Protein AF-A0A5D4KA61-F1 (afdb_monomer_lite)

Radius of gyration: 16.2 Å; chains: 1; bounding box: 38×19×52 Å

Structure (mmCIF, N/CA/C/O backbone):
data_AF-A0A5D4KA61-F1
#
_entry.id   AF-A0A5D4KA61-F1
#
loop_
_atom_site.group_PDB
_atom_site.id
_atom_site.type_symbol
_atom_site.label_atom_id
_atom_site.label_alt_id
_atom_site.label_comp_id
_atom_site.label_asym_id
_atom_site.label_entity_id
_atom_site.label_seq_id
_atom_site.pdbx_PDB_ins_code
_atom_site.Cartn_x
_atom_site.Cartn_y
_atom_site.Cartn_z
_atom_site.occupancy
_atom_site.B_iso_or_equiv
_atom_site.auth_seq_id
_atom_site.auth_comp_id
_atom_site.auth_asym_id
_atom_site.auth_atom_id
_atom_site.pdbx_PDB_model_num
ATOM 1 N N . MET A 1 1 ? -20.150 -9.032 11.701 1.00 75.44 1 MET A N 1
ATOM 2 C CA . MET A 1 1 ? -18.959 -9.235 12.564 1.00 75.44 1 MET A CA 1
ATOM 3 C C . MET A 1 1 ? -19.119 -8.463 13.862 1.00 75.44 1 MET A C 1
ATOM 5 O O . MET A 1 1 ? -19.749 -7.410 13.849 1.00 75.44 1 MET A O 1
ATOM 9 N N . LYS A 1 2 ? -18.567 -8.966 14.974 1.00 89.88 2 LYS A N 1
ATOM 10 C CA . LYS A 1 2 ? -18.547 -8.229 16.248 1.00 89.88 2 LYS A CA 1
ATOM 11 C C . LYS A 1 2 ? -17.727 -6.940 16.092 1.00 89.88 2 LYS A C 1
ATOM 13 O O . LYS A 1 2 ? -16.723 -6.936 15.383 1.00 89.88 2 LYS A O 1
ATOM 18 N N . ARG A 1 3 ? -18.153 -5.853 16.746 1.00 86.19 3 ARG A N 1
ATOM 19 C CA . ARG A 1 3 ? -17.498 -4.531 16.641 1.00 86.19 3 ARG A CA 1
ATOM 20 C C . ARG A 1 3 ? -16.025 -4.574 17.051 1.00 86.19 3 ARG A C 1
ATOM 22 O O . ARG A 1 3 ? -15.194 -3.970 16.385 1.00 86.19 3 ARG A O 1
ATOM 29 N N . GLU A 1 4 ? -15.712 -5.338 18.090 1.00 91.38 4 GLU A N 1
ATOM 30 C CA . GLU A 1 4 ? -14.343 -5.549 18.574 1.00 91.38 4 GLU A CA 1
ATOM 31 C C . GLU A 1 4 ? -13.445 -6.188 17.508 1.00 91.38 4 GLU A C 1
ATOM 33 O O . GLU A 1 4 ? -12.320 -5.746 17.307 1.00 91.38 4 GLU A O 1
ATOM 38 N N . ALA A 1 5 ? -13.968 -7.150 16.741 1.00 93.25 5 ALA A N 1
ATOM 39 C CA . ALA A 1 5 ? -13.213 -7.782 15.662 1.00 93.25 5 ALA A CA 1
ATOM 40 C C . ALA A 1 5 ? -12.861 -6.786 14.543 1.00 93.25 5 ALA A C 1
ATOM 42 O O . ALA A 1 5 ? -11.744 -6.798 14.039 1.00 93.25 5 ALA A O 1
ATOM 43 N N . LEU A 1 6 ? -13.784 -5.886 14.179 1.00 93.00 6 LEU A N 1
ATOM 44 C CA . LEU A 1 6 ? -13.519 -4.845 13.174 1.00 93.00 6 LEU A CA 1
ATOM 45 C C . LEU A 1 6 ? -12.472 -3.830 13.647 1.00 93.00 6 LEU A C 1
ATOM 47 O O . LEU A 1 6 ? -11.687 -3.339 12.834 1.00 93.00 6 LEU A O 1
ATOM 51 N N . LYS A 1 7 ? -12.445 -3.525 14.949 1.00 94.62 7 LYS A N 1
ATOM 52 C CA . LYS A 1 7 ? -11.409 -2.674 15.540 1.00 94.62 7 LYS A CA 1
ATOM 53 C C . LYS A 1 7 ? -10.031 -3.329 15.429 1.00 94.62 7 LYS A C 1
ATOM 55 O O . LYS A 1 7 ? -9.128 -2.716 14.871 1.00 94.62 7 LYS A O 1
ATOM 60 N N . ILE A 1 8 ? -9.910 -4.587 15.856 1.00 95.00 8 ILE A N 1
ATOM 61 C CA . ILE A 1 8 ? -8.657 -5.357 15.768 1.00 95.00 8 ILE A CA 1
ATOM 62 C C . ILE A 1 8 ? -8.175 -5.447 14.314 1.00 95.00 8 ILE A C 1
ATOM 64 O O . ILE A 1 8 ? -7.009 -5.198 14.029 1.00 95.00 8 ILE A O 1
ATOM 68 N N . ILE A 1 9 ? -9.078 -5.726 13.370 1.00 95.44 9 ILE A N 1
ATOM 69 C CA . ILE A 1 9 ? -8.746 -5.759 11.937 1.00 95.44 9 ILE A CA 1
ATOM 70 C C . ILE A 1 9 ? -8.221 -4.409 11.447 1.00 95.44 9 ILE A C 1
ATOM 72 O O . ILE A 1 9 ? -7.257 -4.371 10.685 1.00 95.44 9 ILE A O 1
ATOM 76 N N . THR A 1 10 ? -8.830 -3.305 11.887 1.00 95.38 10 THR A N 1
ATOM 77 C CA . THR A 1 10 ? -8.373 -1.959 11.513 1.00 95.38 10 THR A CA 1
ATOM 78 C C . THR A 1 10 ? -6.967 -1.688 12.039 1.00 95.38 10 THR A C 1
ATOM 80 O O . THR A 1 10 ? -6.137 -1.165 11.301 1.00 95.38 10 THR A O 1
ATOM 83 N N . GLU A 1 11 ? -6.679 -2.072 13.284 1.00 96.44 11 GLU A N 1
ATOM 84 C CA . GLU A 1 11 ? -5.347 -1.926 13.876 1.00 96.44 11 GLU A CA 1
ATOM 85 C C . GLU A 1 11 ? -4.306 -2.777 13.143 1.00 96.44 11 GLU A C 1
ATOM 87 O O . GLU A 1 11 ? -3.279 -2.248 12.725 1.00 96.44 11 GLU A O 1
ATOM 92 N N . ILE A 1 12 ? -4.594 -4.059 12.893 1.00 96.69 12 ILE A N 1
ATOM 93 C CA . ILE A 1 12 ? -3.700 -4.950 12.137 1.00 96.69 12 ILE A CA 1
ATOM 94 C C . ILE A 1 12 ? -3.424 -4.374 10.745 1.00 96.69 12 ILE A C 1
ATOM 96 O O . ILE A 1 12 ? -2.269 -4.263 10.340 1.00 96.69 12 ILE A O 1
ATOM 100 N N . SER A 1 13 ? -4.466 -3.962 10.021 1.00 96.69 13 SER A N 1
ATOM 101 C CA . SER A 1 13 ? -4.319 -3.401 8.677 1.00 96.69 13 SER A CA 1
ATOM 102 C C . SER A 1 13 ? -3.480 -2.118 8.669 1.00 96.69 13 SER A C 1
ATOM 104 O O . SER A 1 13 ? -2.650 -1.927 7.778 1.00 96.69 13 SER A O 1
ATOM 106 N N . PHE A 1 14 ? -3.649 -1.266 9.683 1.00 96.94 14 PHE A N 1
ATOM 107 C CA . PHE A 1 14 ? -2.857 -0.053 9.863 1.00 96.94 14 PHE A CA 1
ATOM 108 C C . PHE A 1 14 ? -1.375 -0.359 10.131 1.00 96.94 14 PHE A C 1
ATOM 110 O O . PHE A 1 14 ? -0.502 0.263 9.526 1.00 96.94 14 PHE A O 1
ATOM 117 N N . TYR A 1 15 ? -1.073 -1.346 10.981 1.00 97.75 15 TYR A N 1
ATOM 118 C CA . TYR A 1 15 ? 0.309 -1.767 11.228 1.00 97.75 15 TYR A CA 1
ATOM 119 C C . TYR A 1 15 ? 0.957 -2.415 10.003 1.00 97.75 15 TYR A C 1
ATOM 121 O O . TYR A 1 15 ? 2.121 -2.137 9.724 1.00 97.75 15 TYR A O 1
ATOM 129 N N . ILE A 1 16 ? 0.213 -3.216 9.234 1.00 97.38 16 ILE A N 1
ATOM 130 C CA . ILE A 1 16 ? 0.702 -3.761 7.960 1.00 97.38 16 ILE A CA 1
ATOM 131 C C . ILE A 1 16 ? 1.040 -2.620 6.993 1.00 97.38 16 ILE A C 1
ATOM 133 O O . ILE A 1 16 ? 2.106 -2.657 6.379 1.00 97.38 16 ILE A O 1
ATOM 137 N N . ALA A 1 17 ? 0.205 -1.580 6.911 1.00 97.06 17 ALA A N 1
ATOM 138 C CA . ALA A 1 17 ? 0.474 -0.419 6.062 1.00 97.06 17 ALA A CA 1
ATOM 139 C C . ALA A 1 17 ? 1.755 0.316 6.490 1.00 97.06 17 ALA A C 1
ATOM 141 O O . ALA A 1 17 ? 2.598 0.622 5.650 1.00 97.06 17 ALA A O 1
ATOM 142 N N . LEU A 1 18 ? 1.946 0.540 7.795 1.00 97.19 18 LEU A N 1
ATOM 143 C CA . LEU A 1 18 ? 3.175 1.134 8.335 1.00 97.19 18 LEU A CA 1
ATOM 144 C C . LEU A 1 18 ? 4.417 0.298 8.009 1.00 97.19 18 LEU A C 1
ATOM 146 O O . LEU A 1 18 ? 5.405 0.836 7.512 1.00 97.19 18 LEU A O 1
ATOM 150 N N . MET A 1 19 ? 4.362 -1.011 8.258 1.00 96.06 19 MET A N 1
ATOM 151 C CA . MET A 1 19 ? 5.471 -1.925 7.974 1.00 96.06 19 MET A CA 1
ATOM 152 C C . MET A 1 19 ? 5.777 -1.998 6.480 1.00 96.06 19 MET A C 1
ATOM 154 O O . MET A 1 19 ? 6.943 -2.039 6.100 1.00 96.06 19 MET A O 1
ATOM 158 N N . SER A 1 20 ? 4.749 -1.966 5.632 1.00 95.12 20 SER A N 1
ATOM 159 C CA . SER A 1 20 ? 4.908 -1.967 4.177 1.00 95.12 20 SER A CA 1
ATOM 160 C C . SER A 1 20 ? 5.595 -0.691 3.694 1.00 95.12 20 SER A C 1
ATOM 162 O O . SER A 1 20 ? 6.518 -0.765 2.890 1.00 95.12 20 SER A O 1
ATOM 164 N N . LEU A 1 21 ? 5.214 0.474 4.228 1.00 94.69 21 LEU A N 1
ATOM 165 C CA . LEU A 1 21 ? 5.857 1.753 3.908 1.00 94.69 21 LEU A CA 1
ATOM 166 C C . LEU A 1 21 ? 7.307 1.814 4.406 1.00 94.69 21 LEU A C 1
ATOM 168 O O . LEU A 1 21 ? 8.193 2.225 3.661 1.00 94.69 21 LEU A O 1
ATOM 172 N N . ALA A 1 22 ? 7.572 1.367 5.634 1.00 94.38 22 ALA A N 1
ATOM 173 C CA . ALA A 1 22 ? 8.937 1.276 6.151 1.00 94.38 22 ALA A CA 1
ATOM 174 C C . ALA A 1 22 ? 9.786 0.297 5.323 1.00 94.38 22 ALA A C 1
ATOM 176 O O . ALA A 1 22 ? 10.923 0.600 4.965 1.00 94.38 22 ALA A O 1
ATOM 177 N N . GLY A 1 23 ? 9.210 -0.850 4.956 1.00 93.38 23 GLY A N 1
ATOM 178 C CA . GLY A 1 23 ? 9.832 -1.833 4.077 1.00 93.38 23 GLY A CA 1
ATOM 179 C C . GLY A 1 23 ? 10.156 -1.258 2.699 1.00 93.38 23 GLY A C 1
ATOM 180 O O . GLY A 1 23 ? 11.265 -1.458 2.217 1.00 93.38 23 GLY A O 1
ATOM 181 N N . MET A 1 24 ? 9.253 -0.471 2.105 1.00 91.19 24 MET A N 1
ATOM 182 C CA . MET A 1 24 ? 9.501 0.238 0.841 1.00 91.19 24 MET A CA 1
ATOM 183 C C . MET A 1 24 ? 10.695 1.195 0.915 1.00 91.19 24 MET A C 1
ATOM 185 O O . MET A 1 24 ? 11.392 1.373 -0.073 1.00 91.19 24 MET A O 1
ATOM 189 N N . LEU A 1 25 ? 10.973 1.813 2.064 1.00 90.56 25 LEU A N 1
ATOM 190 C CA . LEU A 1 25 ? 12.185 2.628 2.211 1.00 90.56 25 LEU A CA 1
ATOM 191 C C . LEU A 1 25 ? 13.445 1.751 2.287 1.00 90.56 25 LEU A C 1
ATOM 193 O O . LEU A 1 25 ? 14.491 2.103 1.747 1.00 90.56 25 LEU A O 1
ATOM 197 N N . LEU A 1 26 ? 13.346 0.576 2.912 1.00 91.94 26 LEU A N 1
ATOM 198 C CA . LEU A 1 26 ? 14.456 -0.373 3.042 1.00 91.94 26 LEU A CA 1
ATOM 199 C C . LEU A 1 26 ? 14.814 -1.093 1.733 1.00 91.94 26 LEU A C 1
ATOM 201 O O . LEU A 1 26 ? 15.935 -1.604 1.614 1.00 91.94 26 LEU A O 1
ATOM 205 N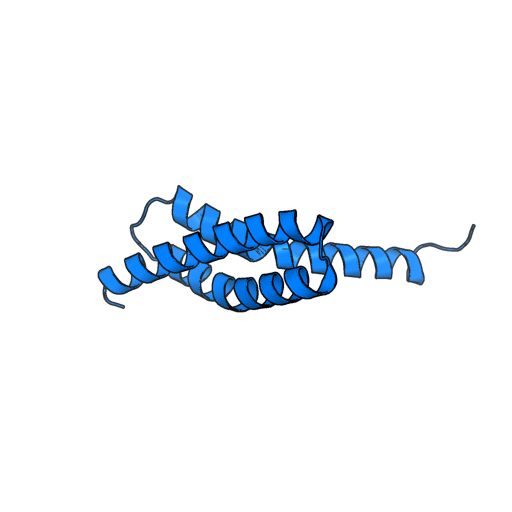 N . THR A 1 27 ? 13.930 -1.105 0.727 1.00 89.31 27 THR A N 1
ATOM 206 C CA . THR A 1 27 ? 14.261 -1.665 -0.596 1.00 89.31 27 THR A CA 1
ATOM 207 C C . THR A 1 27 ? 15.411 -0.918 -1.271 1.00 89.31 27 THR A C 1
ATOM 209 O O . THR A 1 27 ? 16.067 -1.493 -2.131 1.00 89.31 27 THR A O 1
ATOM 212 N N . ILE A 1 28 ? 15.722 0.315 -0.855 1.00 85.69 28 ILE A N 1
ATOM 213 C CA . ILE A 1 28 ? 16.900 1.057 -1.333 1.00 85.69 28 ILE A CA 1
ATOM 214 C C . ILE A 1 28 ? 18.202 0.298 -1.013 1.00 85.69 28 ILE A C 1
ATOM 216 O O . ILE A 1 28 ? 19.136 0.315 -1.808 1.00 85.69 28 ILE A O 1
ATOM 220 N N . LEU A 1 29 ? 18.264 -0.391 0.133 1.00 88.69 29 LEU A N 1
ATOM 221 C CA . LEU A 1 29 ? 19.459 -1.116 0.579 1.00 88.69 29 LEU A CA 1
ATOM 222 C C . LEU A 1 29 ? 19.456 -2.585 0.139 1.00 88.69 29 LEU A C 1
ATOM 224 O O . LEU A 1 29 ? 20.497 -3.139 -0.202 1.00 88.69 29 LEU A O 1
ATOM 228 N N . THR A 1 30 ? 18.291 -3.240 0.184 1.00 86.62 30 THR A N 1
ATOM 229 C CA . THR A 1 30 ? 18.151 -4.681 -0.105 1.00 86.62 30 THR A CA 1
ATOM 230 C C . THR A 1 30 ? 16.912 -4.955 -0.971 1.00 86.62 30 THR A C 1
ATOM 232 O O . THR A 1 30 ? 15.901 -5.466 -0.481 1.00 86.62 30 THR A O 1
ATOM 235 N N . PRO A 1 31 ? 16.968 -4.630 -2.277 1.00 83.31 31 PRO A N 1
ATOM 236 C CA . PRO A 1 31 ? 15.778 -4.421 -3.102 1.00 83.31 31 PRO A CA 1
ATOM 237 C C . PRO A 1 31 ? 14.903 -5.663 -3.259 1.00 83.31 31 PRO A C 1
ATOM 239 O O . PRO A 1 31 ? 13.731 -5.621 -2.902 1.00 83.31 31 PRO A O 1
ATOM 242 N N . LEU A 1 32 ? 15.450 -6.791 -3.727 1.00 87.25 32 LEU A N 1
ATOM 243 C CA . LEU A 1 32 ? 14.616 -7.940 -4.107 1.00 87.25 32 LEU A CA 1
ATOM 244 C C . LEU A 1 32 ? 13.924 -8.624 -2.916 1.00 87.25 32 LEU A C 1
ATOM 246 O O . LEU A 1 32 ? 12.731 -8.928 -2.970 1.00 87.25 32 LEU A O 1
ATOM 250 N N . ARG A 1 33 ? 14.669 -8.888 -1.833 1.00 90.12 33 ARG A N 1
ATOM 251 C CA . ARG A 1 33 ? 14.137 -9.621 -0.669 1.00 90.12 33 ARG A CA 1
ATOM 252 C C . ARG A 1 33 ? 13.075 -8.809 0.060 1.00 90.12 33 ARG A C 1
ATOM 254 O O . ARG A 1 33 ? 12.006 -9.335 0.358 1.00 90.12 33 ARG A O 1
ATOM 261 N N . VAL A 1 34 ? 13.360 -7.533 0.320 1.00 91.75 34 VAL A N 1
ATOM 262 C CA . VAL A 1 34 ? 12.437 -6.663 1.052 1.00 91.75 34 VAL A CA 1
ATOM 263 C C . VAL A 1 34 ? 11.210 -6.344 0.208 1.00 91.75 34 VAL A C 1
ATOM 265 O O . VAL A 1 34 ? 10.104 -6.421 0.734 1.00 91.75 34 VAL A O 1
ATOM 268 N N . LEU A 1 35 ? 11.368 -6.092 -1.098 1.00 92.19 35 LEU A N 1
ATOM 269 C CA . LEU A 1 35 ? 10.230 -5.842 -1.985 1.00 92.19 35 LEU A CA 1
ATOM 270 C C . LEU A 1 35 ? 9.274 -7.036 -2.008 1.00 92.19 35 LEU A C 1
ATOM 272 O O . LEU A 1 35 ? 8.070 -6.854 -1.867 1.00 92.19 35 LEU A O 1
ATOM 276 N N . THR A 1 36 ? 9.805 -8.258 -2.102 1.00 92.56 36 THR A N 1
ATOM 277 C CA . THR A 1 36 ? 8.981 -9.476 -2.082 1.00 92.56 36 THR A CA 1
ATOM 278 C C . THR A 1 36 ? 8.171 -9.567 -0.789 1.00 92.56 36 THR A C 1
ATOM 280 O O . THR A 1 36 ? 6.960 -9.761 -0.831 1.00 92.56 36 THR A O 1
ATOM 283 N N . ILE A 1 37 ? 8.818 -9.360 0.364 1.00 94.25 37 ILE A N 1
ATOM 284 C CA . ILE A 1 37 ? 8.152 -9.365 1.674 1.00 94.25 37 ILE A CA 1
ATOM 285 C C . ILE A 1 37 ? 7.053 -8.296 1.728 1.00 94.25 37 ILE A C 1
ATOM 287 O O . ILE A 1 37 ? 5.925 -8.603 2.107 1.00 94.25 37 ILE A O 1
ATOM 291 N N . VAL A 1 38 ? 7.353 -7.067 1.303 1.00 94.94 38 VAL A N 1
ATOM 292 C CA . VAL A 1 38 ? 6.387 -5.959 1.270 1.00 94.94 38 VAL A CA 1
ATOM 293 C C . VAL A 1 38 ? 5.176 -6.304 0.404 1.00 94.94 38 VAL A C 1
ATOM 295 O O . VAL A 1 38 ? 4.049 -6.090 0.841 1.00 94.94 38 VAL A O 1
ATOM 298 N N . LEU A 1 39 ? 5.381 -6.879 -0.784 1.00 94.56 39 LEU A N 1
ATOM 299 C CA . LEU A 1 39 ? 4.283 -7.285 -1.665 1.00 94.56 39 LEU A CA 1
ATOM 300 C C . LEU A 1 39 ? 3.410 -8.383 -1.040 1.00 94.56 39 LEU A C 1
ATOM 302 O O . LEU A 1 39 ? 2.187 -8.332 -1.142 1.00 94.56 39 LEU A O 1
ATOM 306 N N . PHE A 1 40 ? 4.004 -9.343 -0.329 1.00 95.12 40 PHE A N 1
ATOM 307 C CA . PHE A 1 40 ? 3.227 -10.339 0.414 1.00 95.12 40 PHE A CA 1
ATOM 308 C C . PHE A 1 40 ? 2.413 -9.714 1.553 1.00 95.12 40 PHE A C 1
ATOM 310 O O . PHE A 1 40 ? 1.243 -10.058 1.739 1.00 95.12 40 PHE A O 1
ATOM 317 N N . LEU A 1 41 ? 3.003 -8.780 2.304 1.00 95.12 41 LEU A N 1
ATOM 318 C CA . LEU A 1 41 ? 2.302 -8.059 3.367 1.00 95.12 41 LEU A CA 1
ATOM 319 C C . LEU A 1 41 ? 1.108 -7.276 2.816 1.00 95.12 41 LEU A C 1
ATOM 321 O O . LEU A 1 41 ? 0.025 -7.340 3.398 1.00 95.12 41 LEU A O 1
ATOM 325 N N . THR A 1 42 ? 1.259 -6.592 1.683 1.00 93.88 42 THR A N 1
ATOM 326 C CA . THR A 1 42 ? 0.164 -5.822 1.082 1.00 93.88 42 THR A CA 1
ATOM 327 C C . THR A 1 42 ? -0.940 -6.698 0.506 1.00 93.88 42 THR A C 1
ATOM 329 O O . THR A 1 42 ? -2.108 -6.338 0.651 1.00 93.88 42 THR A O 1
ATOM 332 N N . MET A 1 43 ? -0.632 -7.880 -0.043 1.00 94.69 43 MET A N 1
ATOM 333 C CA . MET A 1 43 ? -1.660 -8.843 -0.470 1.00 94.69 43 MET A CA 1
ATOM 334 C C . MET A 1 43 ? -2.607 -9.232 0.672 1.00 94.69 43 MET A C 1
ATOM 336 O O . MET A 1 43 ? -3.806 -9.394 0.447 1.00 94.69 43 MET A O 1
ATOM 340 N N . VAL A 1 44 ? -2.092 -9.345 1.900 1.00 95.75 44 VAL A N 1
ATOM 341 C CA . VAL A 1 44 ? -2.909 -9.584 3.102 1.00 95.75 44 VAL A CA 1
ATOM 342 C C . VAL A 1 44 ? -3.519 -8.280 3.626 1.00 95.75 44 VAL A C 1
ATOM 344 O O . VAL A 1 44 ? -4.673 -8.251 4.057 1.00 95.75 44 VAL A O 1
ATOM 347 N N . GLY A 1 45 ? -2.765 -7.183 3.574 1.00 96.25 45 GLY A N 1
ATOM 348 C CA . GLY A 1 45 ? -3.164 -5.874 4.078 1.00 96.25 45 GLY A CA 1
ATOM 349 C C . GLY A 1 45 ? -4.362 -5.271 3.348 1.00 96.25 45 GLY A C 1
ATOM 350 O O . GLY A 1 45 ? -5.220 -4.696 4.015 1.00 96.25 45 GLY A O 1
ATOM 351 N N . ILE A 1 46 ? -4.454 -5.436 2.021 1.00 96.75 46 ILE A N 1
ATOM 352 C CA . ILE A 1 46 ? -5.505 -4.850 1.168 1.00 96.75 46 ILE A CA 1
ATOM 353 C C . ILE A 1 46 ? -6.911 -5.379 1.525 1.00 96.75 46 ILE A C 1
ATOM 355 O O . ILE A 1 46 ? -7.795 -4.565 1.804 1.00 96.75 46 ILE A O 1
ATOM 359 N N . PRO A 1 47 ? -7.172 -6.701 1.590 1.00 97.19 47 PRO A N 1
ATOM 360 C CA . PRO A 1 47 ? -8.462 -7.206 2.060 1.00 97.19 47 PRO A CA 1
ATOM 361 C C . PRO A 1 47 ? -8.811 -6.707 3.467 1.00 97.19 47 PRO A C 1
ATOM 363 O O . PRO A 1 47 ? -9.948 -6.304 3.721 1.00 97.19 47 PRO A O 1
ATOM 366 N N . LEU A 1 48 ? -7.831 -6.676 4.379 1.00 9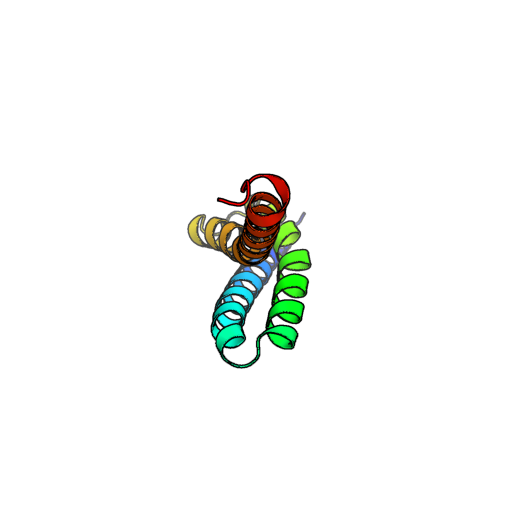6.38 48 LEU A N 1
ATOM 367 C CA . LEU A 1 48 ? -8.044 -6.193 5.744 1.00 96.38 48 LEU A CA 1
ATOM 368 C C . LEU A 1 48 ? -8.363 -4.693 5.784 1.00 96.38 48 LEU A C 1
ATOM 370 O O . LEU A 1 48 ? -9.215 -4.284 6.573 1.00 96.38 48 LEU A O 1
ATOM 374 N N . SER A 1 49 ? -7.752 -3.872 4.926 1.00 96.50 49 SER A N 1
ATOM 375 C CA . SER A 1 49 ? -8.057 -2.442 4.860 1.00 96.50 49 SER A CA 1
ATOM 376 C C . SER A 1 49 ? -9.420 -2.171 4.233 1.00 96.50 49 SER A C 1
ATOM 378 O O . SER A 1 49 ? -10.115 -1.266 4.699 1.00 96.50 49 SER A O 1
ATOM 380 N N . ILE A 1 50 ? -9.869 -2.986 3.274 1.00 96.44 50 ILE A N 1
ATOM 381 C CA . ILE A 1 50 ? -11.250 -2.931 2.769 1.00 96.44 50 ILE A CA 1
ATOM 382 C C . ILE A 1 50 ? -12.235 -3.256 3.899 1.00 96.44 50 ILE A C 1
ATOM 384 O O . ILE A 1 50 ? -13.175 -2.498 4.138 1.00 96.44 50 ILE A O 1
ATOM 388 N N . LEU A 1 51 ? -11.992 -4.328 4.661 1.00 95.81 51 LEU A N 1
ATOM 389 C CA . LEU A 1 51 ? -12.823 -4.676 5.820 1.00 95.81 51 LEU A CA 1
ATOM 390 C C . LEU A 1 51 ? -12.793 -3.589 6.906 1.00 95.81 51 LEU A C 1
ATOM 392 O O . LEU A 1 51 ? -13.813 -3.325 7.550 1.00 95.81 51 LEU A O 1
ATOM 396 N N . SER A 1 52 ? -11.654 -2.912 7.079 1.00 94.31 52 SER A N 1
ATOM 397 C CA . SER A 1 52 ? -11.498 -1.821 8.045 1.00 94.31 52 SER A CA 1
ATOM 398 C C . SER A 1 52 ? -12.412 -0.626 7.756 1.00 94.31 52 SER A C 1
ATOM 400 O O . SER A 1 52 ? -12.785 0.094 8.681 1.00 94.31 52 SER A O 1
ATOM 402 N N . MET A 1 53 ? -12.854 -0.434 6.506 1.00 95.56 53 MET A N 1
ATOM 403 C CA . MET A 1 53 ? -13.750 0.671 6.144 1.00 95.56 53 MET A CA 1
ATOM 404 C C . MET A 1 53 ? -15.132 0.576 6.793 1.00 95.56 53 MET A C 1
ATOM 406 O O . MET A 1 53 ? -15.803 1.595 6.956 1.00 95.56 53 MET A O 1
ATOM 410 N N . PHE A 1 54 ? -15.532 -0.619 7.225 1.00 93.81 54 PHE A N 1
ATOM 411 C CA . PHE A 1 54 ? -16.780 -0.840 7.954 1.00 93.81 54 PHE A CA 1
ATOM 412 C C . PHE A 1 54 ? -16.634 -0.645 9.472 1.00 93.81 54 PHE A C 1
ATOM 414 O O . PHE A 1 54 ? -17.614 -0.775 10.211 1.00 93.81 54 PHE A O 1
ATOM 421 N N . SER A 1 55 ? -15.431 -0.337 9.969 1.00 92.19 55 SER A N 1
ATOM 422 C CA . SER A 1 55 ? -15.202 -0.075 11.388 1.00 92.19 55 SER A CA 1
ATOM 423 C C . SER A 1 55 ? -15.566 1.366 11.776 1.00 92.19 55 SER A C 1
ATOM 425 O O . SER A 1 55 ? -15.592 2.286 10.952 1.00 92.19 55 SER A O 1
ATOM 427 N N . ARG A 1 56 ? -15.843 1.563 13.072 1.00 92.00 56 ARG A N 1
ATOM 428 C CA . ARG A 1 56 ? -16.067 2.886 13.685 1.00 92.00 56 ARG A CA 1
ATOM 429 C C . ARG A 1 56 ? -14.776 3.529 14.213 1.00 92.00 56 ARG A C 1
ATOM 431 O O . ARG A 1 56 ? -14.855 4.482 14.980 1.00 92.00 56 ARG A O 1
ATOM 438 N N . GLU A 1 57 ? -13.610 3.002 13.840 1.00 93.56 57 GLU A N 1
ATOM 439 C CA . GLU A 1 57 ? -12.326 3.641 14.141 1.00 93.56 57 GLU A CA 1
ATOM 440 C C . GLU A 1 57 ? -12.171 4.959 13.377 1.00 93.56 57 GLU A C 1
ATOM 442 O O . GLU A 1 57 ? -12.903 5.248 12.425 1.00 93.56 57 GLU A O 1
ATOM 447 N N . HIS A 1 58 ? -11.184 5.756 13.788 1.00 95.69 58 HIS A N 1
ATOM 448 C CA . HIS A 1 58 ? -10.884 7.030 13.144 1.00 95.69 58 HIS A CA 1
ATOM 449 C C . HIS A 1 58 ? -10.715 6.872 11.631 1.00 95.69 58 HIS A C 1
ATOM 451 O O . HIS A 1 58 ? -9.911 6.067 11.154 1.00 95.69 58 HIS A O 1
ATOM 457 N N . ILE A 1 59 ? -11.434 7.705 10.875 1.00 94.19 59 ILE A N 1
ATOM 458 C CA . ILE A 1 59 ? -11.426 7.668 9.409 1.00 94.19 59 ILE A CA 1
ATOM 459 C C . ILE A 1 59 ? -10.013 7.818 8.832 1.00 94.19 59 ILE A C 1
ATOM 461 O O . ILE A 1 59 ? -9.670 7.129 7.877 1.00 94.19 59 ILE A O 1
ATOM 465 N N . ALA A 1 60 ? -9.163 8.626 9.474 1.00 95.69 60 ALA A N 1
ATOM 466 C CA . ALA A 1 60 ? -7.761 8.784 9.104 1.00 95.69 60 ALA A CA 1
ATOM 467 C C . ALA A 1 60 ? -6.990 7.454 9.151 1.00 95.69 60 ALA A C 1
ATOM 469 O O . ALA A 1 60 ? -6.290 7.131 8.197 1.00 95.69 60 ALA A O 1
ATOM 470 N N . LYS A 1 61 ? -7.169 6.637 10.203 1.00 94.94 61 LYS A N 1
ATOM 471 C CA . LYS A 1 61 ? -6.516 5.318 10.307 1.00 94.94 61 LYS A CA 1
ATOM 472 C C . LYS A 1 61 ? -6.973 4.378 9.198 1.00 94.94 61 LYS A C 1
ATOM 474 O O . LYS A 1 61 ? -6.155 3.683 8.611 1.00 94.94 61 LYS A O 1
ATOM 479 N N . ARG A 1 62 ? -8.272 4.378 8.895 1.00 96.06 62 ARG A N 1
ATOM 480 C CA . ARG A 1 62 ? -8.856 3.520 7.856 1.00 96.06 62 ARG A CA 1
ATOM 481 C C . ARG A 1 62 ? -8.369 3.895 6.457 1.00 96.06 62 ARG A C 1
ATOM 483 O O . ARG A 1 62 ? -7.972 3.024 5.691 1.00 96.06 62 ARG A O 1
ATOM 490 N N . ILE A 1 63 ? -8.377 5.189 6.133 1.00 96.81 63 ILE A N 1
ATOM 491 C CA . ILE A 1 63 ? -7.877 5.695 4.848 1.00 96.81 63 ILE A CA 1
ATOM 492 C C . ILE A 1 63 ? -6.379 5.426 4.728 1.00 96.81 63 ILE A C 1
ATOM 494 O O . ILE A 1 63 ? -5.939 4.931 3.695 1.00 96.81 63 ILE A O 1
ATOM 498 N N . PHE A 1 64 ? -5.610 5.677 5.789 1.00 97.25 64 PHE A N 1
ATOM 499 C CA . PHE A 1 64 ? -4.182 5.384 5.807 1.00 97.25 64 PHE A CA 1
ATOM 500 C C . PHE A 1 64 ? -3.902 3.892 5.599 1.00 97.25 64 PHE A C 1
ATOM 502 O O . PHE A 1 64 ? -3.064 3.541 4.777 1.00 97.25 64 PHE A O 1
ATOM 509 N N . ALA A 1 65 ? -4.633 3.010 6.286 1.00 97.06 65 ALA A N 1
ATOM 510 C CA . ALA A 1 65 ? -4.499 1.569 6.114 1.00 97.06 65 ALA A CA 1
ATOM 511 C C . ALA A 1 65 ? -4.826 1.131 4.677 1.00 97.06 65 ALA A C 1
ATOM 513 O O . ALA A 1 65 ? -4.141 0.278 4.119 1.00 97.06 65 ALA A O 1
ATOM 514 N N . LEU A 1 66 ? -5.847 1.717 4.045 1.00 97.12 66 LEU A N 1
ATOM 515 C CA . LEU A 1 66 ? -6.187 1.406 2.657 1.00 97.12 66 LEU A CA 1
ATOM 516 C C . LEU A 1 66 ? -5.123 1.898 1.676 1.00 97.12 66 LEU A C 1
ATOM 518 O O . LEU A 1 66 ? -4.582 1.097 0.919 1.00 97.12 66 LEU A O 1
ATOM 522 N N . LEU A 1 67 ? -4.798 3.190 1.708 1.00 97.00 67 LEU A N 1
ATOM 523 C CA . LEU A 1 67 ? -3.844 3.786 0.772 1.00 97.00 67 LEU A CA 1
ATOM 524 C C . LEU A 1 67 ? -2.430 3.238 0.978 1.00 97.00 67 LEU A C 1
ATOM 526 O O . LEU A 1 67 ? -1.764 2.898 0.006 1.00 97.00 67 LEU A O 1
ATOM 530 N N . GLY A 1 68 ? -1.993 3.093 2.229 1.00 95.69 68 GLY A N 1
ATOM 531 C CA . GLY A 1 68 ? -0.671 2.573 2.561 1.00 95.69 68 GLY A CA 1
ATOM 532 C C . GLY A 1 68 ? -0.479 1.119 2.129 1.00 95.69 68 GLY A C 1
ATOM 533 O O . GLY A 1 68 ? 0.586 0.783 1.624 1.00 95.69 68 GLY A O 1
ATOM 534 N N . ASN A 1 69 ? -1.511 0.274 2.244 1.00 97.31 69 ASN A N 1
ATOM 535 C CA . ASN A 1 69 ? -1.443 -1.106 1.751 1.00 97.31 69 ASN A CA 1
ATOM 536 C C . ASN A 1 69 ? -1.555 -1.204 0.221 1.00 97.31 69 ASN A C 1
ATOM 538 O O . ASN A 1 69 ? -0.982 -2.116 -0.365 1.00 97.31 69 ASN A O 1
ATOM 542 N N . LEU A 1 70 ? -2.258 -0.282 -0.443 1.00 96.81 70 LEU A N 1
ATOM 543 C CA . LEU A 1 70 ? -2.332 -0.259 -1.910 1.00 96.81 70 LEU A CA 1
ATOM 544 C C . LEU A 1 70 ? -1.036 0.242 -2.557 1.00 96.81 70 LEU A C 1
ATOM 546 O O . LEU A 1 70 ? -0.667 -0.228 -3.630 1.00 96.81 70 LEU A O 1
ATOM 550 N N . LEU A 1 71 ? -0.342 1.182 -1.913 1.00 95.19 71 LEU A N 1
ATOM 551 C CA . LEU A 1 71 ? 0.763 1.922 -2.516 1.00 95.19 71 LEU A CA 1
ATOM 552 C C . LEU A 1 71 ? 1.889 1.033 -3.084 1.00 95.19 71 LEU A C 1
ATOM 554 O O . LEU A 1 71 ? 2.250 1.248 -4.241 1.00 95.19 71 LEU A O 1
ATOM 558 N N . PRO A 1 72 ? 2.411 0.012 -2.374 1.00 93.62 72 PRO A N 1
ATOM 559 C CA . PRO A 1 72 ? 3.473 -0.832 -2.922 1.00 93.62 72 PRO A CA 1
ATOM 560 C C . PRO A 1 72 ? 3.053 -1.591 -4.184 1.00 93.62 72 PRO A C 1
ATOM 562 O O . PRO A 1 72 ? 3.812 -1.654 -5.147 1.00 93.62 72 PRO A O 1
ATOM 565 N N . VAL A 1 73 ? 1.825 -2.118 -4.212 1.00 94.44 73 VAL A N 1
ATOM 566 C CA . VAL A 1 73 ? 1.299 -2.837 -5.383 1.00 94.44 73 VAL A CA 1
ATOM 567 C 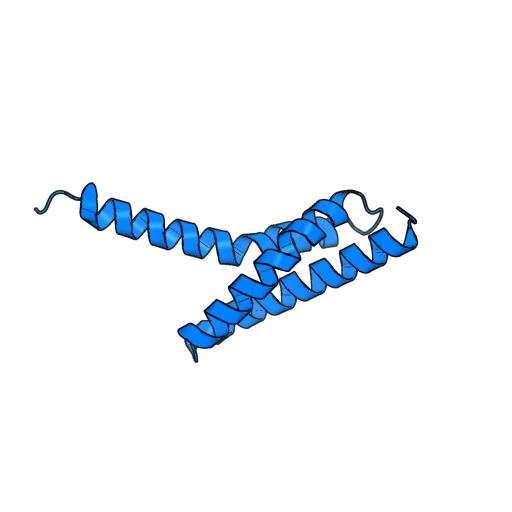C . VAL A 1 73 ? 1.094 -1.875 -6.549 1.00 94.44 73 VAL A C 1
ATOM 569 O O . VAL A 1 73 ? 1.503 -2.173 -7.668 1.00 94.44 73 VAL A O 1
ATOM 572 N N . SER A 1 74 ? 0.525 -0.696 -6.288 1.00 94.69 74 SER A N 1
ATOM 573 C CA . SER A 1 74 ? 0.317 0.333 -7.310 1.00 94.69 74 SER A CA 1
ATOM 574 C C . SER A 1 74 ? 1.626 0.785 -7.954 1.00 94.69 74 SER A C 1
ATOM 576 O O . SER A 1 74 ? 1.665 0.978 -9.165 1.00 94.69 74 SER A O 1
ATOM 578 N N . LEU A 1 75 ? 2.704 0.921 -7.174 1.00 93.31 75 LEU A N 1
ATOM 579 C CA . LEU A 1 75 ? 4.023 1.284 -7.697 1.00 93.31 75 LEU A CA 1
ATOM 580 C C . LEU A 1 75 ? 4.613 0.195 -8.595 1.00 93.31 75 LEU A C 1
ATOM 582 O O . LEU A 1 75 ? 5.171 0.514 -9.642 1.00 93.31 75 LEU A O 1
ATOM 586 N N . VAL A 1 76 ? 4.462 -1.079 -8.223 1.00 92.12 76 VAL A N 1
ATOM 587 C CA . VAL A 1 76 ? 4.920 -2.195 -9.065 1.00 92.12 76 VAL A CA 1
ATOM 588 C C . VAL A 1 76 ? 4.123 -2.265 -10.363 1.00 92.12 76 VAL A C 1
ATOM 590 O O . VAL A 1 76 ? 4.718 -2.369 -11.430 1.00 92.12 76 VAL A O 1
ATOM 593 N N . ILE A 1 77 ? 2.793 -2.144 -10.299 1.00 95.12 77 ILE A N 1
ATOM 594 C CA . ILE A 1 77 ? 1.950 -2.103 -11.503 1.00 95.12 77 ILE A CA 1
ATOM 595 C C . ILE A 1 77 ? 2.357 -0.929 -12.394 1.00 95.12 77 ILE A C 1
ATOM 597 O O . ILE A 1 77 ? 2.519 -1.106 -13.596 1.00 95.12 77 ILE A O 1
ATOM 601 N N . TYR A 1 78 ? 2.557 0.255 -11.813 1.00 95.44 78 TYR A N 1
ATOM 602 C CA . TYR A 1 78 ? 3.004 1.429 -12.555 1.00 95.44 78 TYR A CA 1
ATOM 603 C C . TYR A 1 78 ? 4.339 1.182 -13.269 1.00 95.44 78 TYR A C 1
ATOM 605 O O . TYR A 1 78 ? 4.451 1.483 -14.453 1.00 95.44 78 TYR A O 1
ATOM 613 N N . ALA A 1 79 ? 5.326 0.596 -12.582 1.00 92.69 79 ALA A N 1
ATOM 614 C CA . ALA A 1 79 ? 6.621 0.274 -13.177 1.00 92.69 79 ALA A CA 1
ATOM 615 C C . ALA A 1 79 ? 6.489 -0.708 -14.354 1.00 92.69 79 ALA A C 1
ATOM 617 O O . ALA A 1 79 ? 7.040 -0.450 -15.419 1.00 92.69 79 ALA A O 1
ATOM 618 N N . LEU A 1 80 ? 5.695 -1.773 -14.193 1.00 94.38 80 LEU A N 1
ATOM 619 C CA . LEU A 1 80 ? 5.446 -2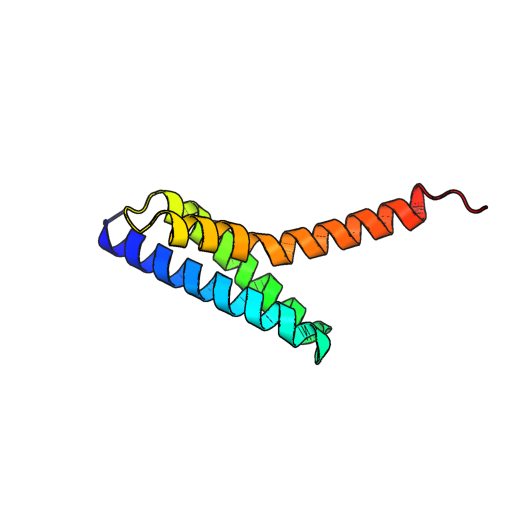.758 -15.252 1.00 94.38 80 LEU A CA 1
ATOM 620 C C . LEU A 1 80 ? 4.733 -2.147 -16.464 1.00 94.38 80 LEU A C 1
ATOM 622 O O . LEU A 1 80 ? 5.070 -2.447 -17.605 1.00 94.38 80 LEU A O 1
ATOM 626 N N . VAL A 1 81 ? 3.747 -1.278 -16.226 1.00 96.06 81 VAL A N 1
ATOM 627 C CA . VAL A 1 81 ? 3.043 -0.566 -17.300 1.00 96.06 81 VAL A CA 1
ATOM 628 C C . VAL A 1 81 ? 3.997 0.375 -18.032 1.00 96.06 81 VAL A C 1
ATOM 630 O O . VAL A 1 81 ? 3.962 0.428 -19.256 1.00 96.06 81 VAL A O 1
ATOM 633 N N . MET A 1 82 ? 4.861 1.093 -17.313 1.00 94.06 82 MET A N 1
ATOM 634 C CA . MET A 1 82 ? 5.857 1.972 -17.928 1.00 94.06 82 MET A CA 1
ATOM 635 C C . MET A 1 82 ? 6.863 1.195 -18.777 1.00 94.06 82 MET A C 1
ATOM 637 O O . MET A 1 82 ? 7.142 1.619 -19.891 1.00 94.06 82 MET A O 1
ATOM 641 N N . GLU A 1 83 ? 7.356 0.057 -18.288 1.00 93.69 83 GLU A N 1
ATOM 642 C CA . GLU A 1 83 ? 8.253 -0.826 -19.043 1.00 93.69 83 GLU A CA 1
ATOM 643 C C . GLU A 1 83 ? 7.572 -1.368 -20.307 1.00 93.69 83 GLU A C 1
ATOM 645 O O . GLU A 1 83 ? 8.144 -1.325 -21.391 1.00 93.69 83 GLU A O 1
ATOM 650 N N . PHE A 1 84 ? 6.304 -1.773 -20.206 1.00 94.19 84 PHE A N 1
ATOM 651 C CA . PHE A 1 84 ? 5.513 -2.179 -21.367 1.00 94.19 84 PHE A CA 1
ATOM 652 C C . PHE A 1 84 ? 5.342 -1.043 -22.391 1.00 94.19 84 PHE A C 1
ATOM 654 O O . PHE A 1 84 ? 5.475 -1.257 -23.594 1.00 94.19 84 PHE A O 1
ATOM 661 N N . ILE A 1 85 ? 5.036 0.174 -21.936 1.00 93.38 85 ILE A N 1
ATOM 662 C CA . ILE A 1 85 ? 4.908 1.338 -22.823 1.00 93.38 85 ILE A CA 1
ATOM 663 C C . ILE A 1 85 ? 6.247 1.626 -23.515 1.00 93.38 85 ILE A C 1
ATOM 665 O O . ILE A 1 85 ? 6.255 1.902 -24.714 1.00 93.38 85 ILE A O 1
ATOM 669 N N . ASP A 1 86 ? 7.358 1.555 -22.782 1.00 91.88 86 AS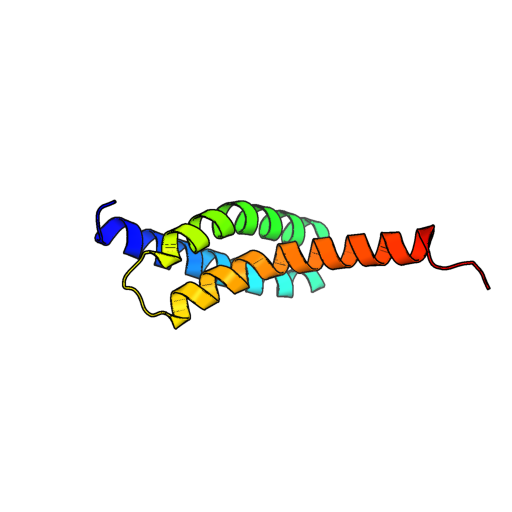P A N 1
ATOM 670 C CA . ASP A 1 86 ? 8.695 1.812 -23.321 1.00 91.88 86 ASP A CA 1
ATOM 671 C C . ASP A 1 86 ? 9.076 0.783 -24.394 1.00 91.88 86 ASP A C 1
ATOM 673 O O . ASP A 1 86 ? 9.525 1.165 -25.468 1.00 91.88 86 ASP A O 1
ATOM 677 N N . GLU A 1 87 ? 8.806 -0.501 -24.155 1.00 91.00 87 GLU A N 1
ATOM 678 C CA . GLU A 1 87 ? 9.150 -1.585 -25.084 1.00 91.00 87 GLU A CA 1
ATOM 679 C C . GLU A 1 87 ? 8.255 -1.612 -26.336 1.00 91.00 87 GLU A C 1
ATOM 681 O O . GLU A 1 87 ? 8.733 -1.834 -27.447 1.00 91.00 87 GLU A O 1
ATOM 686 N N . PHE A 1 88 ? 6.942 -1.401 -26.181 1.00 90.44 88 PHE A N 1
ATOM 687 C CA . PHE A 1 88 ? 5.979 -1.663 -27.262 1.00 90.44 88 PHE A CA 1
ATOM 688 C C . PHE A 1 88 ? 5.405 -0.412 -27.928 1.00 90.44 88 PHE A C 1
ATOM 690 O O . PHE A 1 88 ? 4.926 -0.495 -29.060 1.00 90.44 88 PHE A O 1
ATOM 697 N N . LEU A 1 89 ? 5.392 0.733 -27.240 1.00 88.06 89 LEU A N 1
ATOM 698 C CA . LEU A 1 89 ? 4.776 1.966 -27.748 1.00 88.06 89 LEU A CA 1
ATOM 699 C C . LEU A 1 89 ? 5.798 3.056 -28.054 1.00 88.06 89 LEU A C 1
ATOM 701 O O . LEU A 1 89 ? 5.501 3.960 -28.842 1.00 88.06 89 LEU A O 1
ATOM 705 N N . ARG A 1 90 ? 6.997 2.989 -27.469 1.00 77.25 90 ARG A N 1
ATOM 706 C CA . ARG A 1 90 ? 8.087 3.877 -27.853 1.00 77.25 90 ARG A CA 1
ATOM 707 C C . ARG A 1 90 ? 8.702 3.339 -29.138 1.00 77.25 90 ARG A C 1
ATOM 709 O O . ARG A 1 90 ? 9.516 2.424 -29.132 1.00 77.25 90 ARG A O 1
ATOM 716 N N . ALA A 1 91 ? 8.283 3.908 -30.267 1.00 66.75 91 ALA A N 1
ATOM 717 C CA . ALA A 1 91 ? 9.015 3.727 -31.510 1.00 66.75 91 ALA A CA 1
ATOM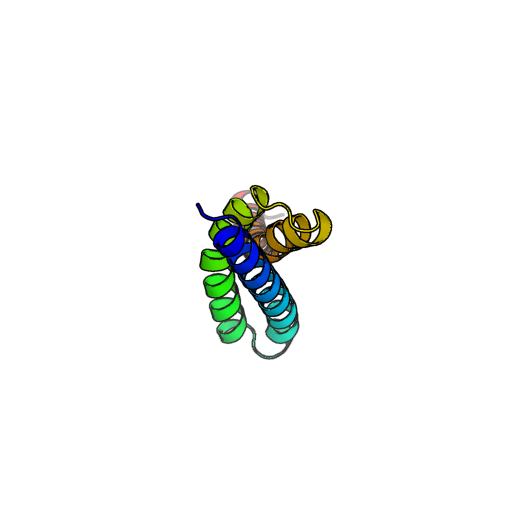 718 C C . ALA A 1 91 ? 10.479 4.126 -31.260 1.00 66.75 91 ALA A C 1
ATOM 720 O O . ALA A 1 91 ? 10.737 5.185 -30.675 1.00 66.75 91 ALA A O 1
ATOM 721 N N . ALA A 1 92 ? 11.420 3.270 -31.673 1.00 65.38 92 ALA A N 1
ATOM 722 C CA . ALA A 1 92 ? 12.821 3.660 -31.798 1.00 65.38 92 ALA A CA 1
ATOM 723 C C . ALA A 1 92 ? 12.901 5.012 -32.542 1.00 65.38 92 ALA A C 1
ATOM 725 O O . ALA A 1 92 ? 12.028 5.266 -33.380 1.00 65.38 92 ALA A O 1
ATOM 726 N N . PRO A 1 93 ? 13.871 5.889 -32.220 1.00 62.47 93 PRO A N 1
ATOM 727 C CA . PRO A 1 93 ? 14.015 7.156 -32.933 1.00 62.47 93 PRO A CA 1
ATOM 728 C C . PRO A 1 93 ? 14.079 6.966 -34.453 1.00 62.47 93 PRO A C 1
ATOM 730 O O . PRO A 1 93 ? 14.648 5.944 -34.903 1.00 62.47 93 PRO A O 1
#

Foldseek 3Di:
DDLVVLVVLLVLLLVLLVQLVVLVVCCVPVPPPSLVVSLVSLVVSQVSLVSNVPHPPDPVSSVSSNCSSVPSVVVVVVVVVVVVCCVPVDDDD

Organism: NCBI:txid218284

pLDDT: mean 92.61, std 6.37, range [62.47, 97.75]

Sequence (93 aa):
MKREALKIITEISFYIALMSLAGMLLTILTPLRVLTIVLFLTMVGIPLSILSMFSREHIAKRIFALLGNLLPVSLVIYALVMEFIDEFLRAAP

Secondary structure (DSSP, 8-state):
--HHHHHHHHHHHHHHHHHHHHHHHHTTTSHHHHHHHHHHHHHHHHHHHHHHTTS-S-HHHHHHHHHHHHHHHHHHHHHHHHHHHHHHTS---